Protein AF-A0A926BSP6-F1 (afdb_monomer_lite)

Foldseek 3Di:
DDPQVVCLVQQHDRPPDDDPPDTCVRNPDDDDPDPDDPPDDD

Structure (mmCIF, N/CA/C/O backbone):
data_AF-A0A926BSP6-F1
#
_entry.id   AF-A0A926BSP6-F1
#
loop_
_atom_site.group_PDB
_atom_site.id
_atom_site.type_symbol
_atom_site.label_atom_id
_atom_site.label_alt_id
_atom_site.label_comp_id
_atom_site.label_asym_id
_atom_site.label_entity_id
_atom_site.label_seq_id
_atom_site.pdbx_PDB_ins_code
_atom_site.Cartn_x
_atom_site.Cartn_y
_atom_site.Cartn_z
_atom_site.occupancy
_atom_site.B_iso_or_equiv
_atom_site.auth_seq_id
_atom_site.auth_comp_id
_atom_site.auth_asym_id
_atom_site.auth_atom_id
_atom_site.pdbx_PDB_model_num
ATOM 1 N N . ALA A 1 1 ? 6.678 -5.173 -18.696 1.00 73.88 1 ALA A N 1
ATOM 2 C CA . ALA A 1 1 ? 6.469 -4.200 -17.594 1.00 73.88 1 ALA A CA 1
ATOM 3 C C . ALA A 1 1 ? 7.350 -4.572 -16.401 1.00 73.88 1 ALA A C 1
ATOM 5 O O . ALA A 1 1 ? 7.253 -5.694 -15.925 1.00 73.88 1 ALA A O 1
ATOM 6 N N . CYS A 1 2 ? 8.229 -3.681 -15.931 1.00 92.31 2 CYS A N 1
ATOM 7 C CA . CYS A 1 2 ? 9.159 -3.996 -14.839 1.00 92.31 2 CYS A CA 1
ATOM 8 C C . CYS A 1 2 ? 8.481 -3.935 -13.451 1.00 92.31 2 CYS A C 1
ATOM 10 O O . CYS A 1 2 ? 7.604 -3.099 -13.204 1.00 92.31 2 CYS A O 1
ATOM 12 N N . TYR A 1 3 ? 8.914 -4.789 -12.513 1.00 90.75 3 TYR A N 1
ATOM 13 C CA . TYR A 1 3 ? 8.398 -4.816 -11.134 1.00 90.75 3 TYR A CA 1
ATOM 14 C C . TYR A 1 3 ? 8.556 -3.458 -10.432 1.00 90.75 3 TYR A C 1
ATOM 16 O O . TYR A 1 3 ? 7.627 -2.969 -9.787 1.00 90.75 3 TYR A O 1
ATOM 24 N N . ARG A 1 4 ? 9.702 -2.793 -10.641 1.00 93.62 4 ARG A N 1
ATOM 25 C CA . ARG A 1 4 ? 9.971 -1.445 -10.117 1.00 93.62 4 ARG A CA 1
ATOM 26 C C . ARG A 1 4 ? 8.907 -0.439 -10.570 1.00 93.62 4 ARG A C 1
ATOM 28 O O . ARG A 1 4 ? 8.341 0.260 -9.732 1.00 93.62 4 ARG A O 1
ATOM 35 N N . GLY A 1 5 ? 8.552 -0.427 -11.855 1.00 95.38 5 GLY A N 1
ATOM 36 C CA . GLY A 1 5 ? 7.535 0.472 -12.409 1.00 95.38 5 GLY A CA 1
ATOM 37 C C . GLY A 1 5 ? 6.137 0.236 -11.829 1.00 95.38 5 GLY A C 1
ATOM 38 O O . GLY A 1 5 ? 5.433 1.184 -11.484 1.00 95.38 5 GLY A O 1
ATOM 39 N N . LEU A 1 6 ? 5.737 -1.026 -11.633 1.00 94.56 6 LEU A N 1
ATOM 40 C CA . LEU A 1 6 ? 4.467 -1.365 -10.972 1.00 94.56 6 LEU A CA 1
ATOM 41 C C . LEU A 1 6 ? 4.414 -0.858 -9.524 1.00 94.56 6 LEU A C 1
ATOM 43 O O . LEU A 1 6 ? 3.384 -0.353 -9.077 1.00 94.56 6 LEU A O 1
ATOM 47 N N . ARG A 1 7 ? 5.526 -0.962 -8.791 1.00 96.06 7 ARG A N 1
ATOM 48 C CA . ARG A 1 7 ? 5.632 -0.509 -7.398 1.00 96.06 7 ARG A CA 1
ATOM 49 C C . ARG A 1 7 ? 5.599 1.015 -7.287 1.00 96.06 7 ARG A C 1
ATOM 51 O O . ARG A 1 7 ? 4.892 1.522 -6.419 1.00 96.06 7 ARG A O 1
ATOM 58 N N . HIS A 1 8 ? 6.274 1.726 -8.193 1.00 94.94 8 HIS A N 1
ATOM 59 C CA . HIS A 1 8 ? 6.202 3.188 -8.299 1.00 94.94 8 HIS A CA 1
ATOM 60 C C . HIS A 1 8 ? 4.766 3.671 -8.530 1.00 94.94 8 HIS A C 1
ATOM 62 O O . HIS A 1 8 ? 4.276 4.480 -7.747 1.00 94.94 8 HIS A O 1
ATOM 68 N N . ARG A 1 9 ? 4.064 3.112 -9.529 1.00 95.38 9 ARG A N 1
ATOM 69 C CA . ARG A 1 9 ? 2.666 3.478 -9.831 1.00 95.38 9 ARG A CA 1
ATOM 70 C C . ARG A 1 9 ? 1.712 3.235 -8.658 1.00 95.38 9 ARG A C 1
ATOM 72 O O . ARG A 1 9 ? 0.779 3.996 -8.455 1.00 95.38 9 ARG A O 1
ATOM 79 N N . ARG A 1 10 ? 1.958 2.189 -7.861 1.00 93.25 10 ARG A N 1
ATOM 80 C CA . ARG A 1 10 ? 1.151 1.834 -6.678 1.00 93.25 10 ARG A CA 1
ATOM 81 C C . ARG A 1 10 ? 1.557 2.573 -5.394 1.00 93.25 10 ARG A C 1
ATOM 83 O O . ARG A 1 10 ? 1.003 2.272 -4.339 1.00 93.25 10 ARG A O 1
ATOM 90 N N . GLY A 1 11 ? 2.545 3.472 -5.435 1.00 93.81 11 GLY A N 1
ATOM 91 C CA . GLY A 1 11 ? 3.029 4.178 -4.241 1.00 93.81 11 GLY A CA 1
ATOM 92 C C . GLY A 1 11 ? 3.676 3.251 -3.203 1.00 93.81 11 GLY A C 1
ATOM 93 O O . GLY A 1 11 ? 3.535 3.449 -1.996 1.00 93.81 11 GLY A O 1
ATOM 94 N N . LEU A 1 12 ? 4.362 2.194 -3.653 1.00 95.06 12 LEU A N 1
ATOM 95 C CA . LEU A 1 12 ? 5.021 1.212 -2.789 1.00 95.06 12 LEU A CA 1
ATOM 96 C C . LEU A 1 12 ? 6.557 1.324 -2.860 1.00 95.06 12 LEU A C 1
ATOM 98 O O . LEU A 1 12 ? 7.102 1.770 -3.871 1.00 95.06 12 LEU A O 1
ATOM 102 N N . PRO A 1 13 ? 7.283 0.915 -1.800 1.00 96.00 13 PRO A N 1
ATOM 103 C CA . PRO A 1 13 ? 8.745 0.850 -1.812 1.00 96.00 13 PRO A CA 1
ATOM 104 C C . PRO A 1 13 ? 9.275 -0.094 -2.899 1.00 96.00 13 PRO A C 1
ATOM 106 O O . PRO A 1 13 ? 8.685 -1.151 -3.143 1.00 96.00 13 PRO A O 1
ATOM 109 N N . VAL A 1 14 ? 10.382 0.269 -3.545 1.00 95.88 14 VAL A N 1
ATOM 110 C CA . VAL A 1 14 ? 10.902 -0.453 -4.722 1.00 95.88 14 VAL A CA 1
ATOM 111 C C . VAL A 1 14 ? 12.128 -1.325 -4.449 1.00 95.88 14 VAL A C 1
ATOM 113 O O . VAL A 1 14 ? 12.399 -2.213 -5.250 1.00 95.88 14 VAL A O 1
ATOM 116 N N . ASN A 1 15 ? 12.794 -1.165 -3.300 1.00 93.62 15 ASN A N 1
ATOM 117 C CA . ASN A 1 15 ? 14.008 -1.916 -2.939 1.00 93.62 15 ASN A CA 1
ATOM 118 C C . ASN A 1 15 ? 13.690 -3.100 -2.009 1.00 93.62 15 ASN A C 1
ATOM 120 O O . ASN A 1 15 ? 14.430 -3.381 -1.075 1.00 93.62 15 ASN A O 1
ATOM 124 N N . GLY A 1 16 ? 12.538 -3.751 -2.199 1.00 89.62 16 GLY A N 1
ATOM 125 C CA . GLY A 1 16 ? 12.181 -4.956 -1.437 1.00 89.62 16 GLY A CA 1
ATOM 126 C C . GLY A 1 16 ? 11.812 -4.738 0.036 1.00 89.62 16 GLY A C 1
ATOM 127 O O . GLY A 1 16 ? 11.646 -5.709 0.766 1.00 89.62 16 GLY A O 1
ATOM 128 N N . GLN A 1 17 ? 11.627 -3.495 0.496 1.00 94.19 17 GLN A N 1
ATOM 129 C CA . GLN A 1 17 ? 11.256 -3.241 1.891 1.00 94.19 17 GLN A CA 1
ATOM 130 C C . GLN A 1 17 ? 9.897 -3.864 2.253 1.00 94.19 17 GLN A C 1
ATOM 132 O O . GLN A 1 17 ? 8.943 -3.844 1.464 1.00 94.19 17 GLN A O 1
ATOM 137 N N . ARG A 1 18 ? 9.774 -4.350 3.495 1.00 92.94 18 ARG A N 1
ATOM 138 C CA . ARG A 1 18 ? 8.539 -4.943 4.027 1.00 92.94 18 ARG A CA 1
ATOM 139 C C . ARG A 1 18 ? 7.398 -3.924 4.047 1.00 92.94 18 ARG A C 1
ATOM 141 O O . ARG A 1 18 ? 7.457 -2.907 4.727 1.00 92.94 18 ARG A O 1
ATOM 148 N N . THR A 1 19 ? 6.292 -4.229 3.368 1.00 92.62 19 THR A N 1
ATOM 149 C CA . THR A 1 19 ? 5.165 -3.287 3.232 1.00 92.62 19 THR A CA 1
ATOM 150 C C . THR A 1 19 ? 4.001 -3.505 4.194 1.00 92.62 19 THR A C 1
ATOM 152 O O . THR A 1 19 ? 3.052 -2.724 4.153 1.00 92.62 19 THR A O 1
ATOM 155 N N . ARG A 1 20 ? 4.018 -4.538 5.045 1.00 90.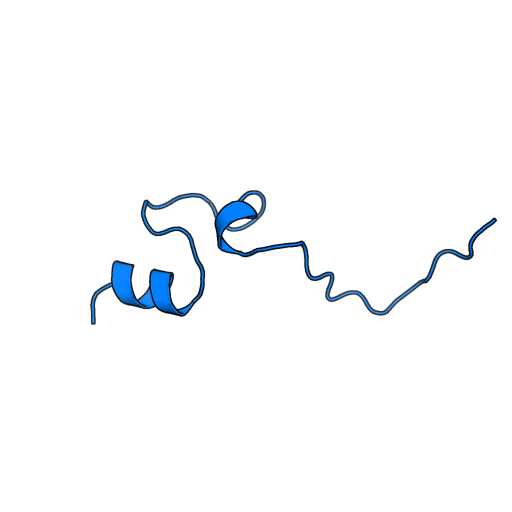62 20 ARG A N 1
ATOM 156 C CA . ARG A 1 20 ? 2.881 -4.850 5.934 1.00 90.62 20 ARG A CA 1
ATOM 157 C C . ARG A 1 20 ? 2.703 -3.817 7.055 1.00 90.62 20 ARG A C 1
ATOM 159 O O . ARG A 1 20 ? 1.581 -3.415 7.332 1.00 90.62 20 ARG A O 1
ATOM 166 N N . THR A 1 21 ? 3.801 -3.368 7.661 1.00 88.38 21 THR A N 1
ATOM 167 C CA . THR A 1 21 ? 3.794 -2.519 8.867 1.00 88.38 21 THR A CA 1
ATOM 168 C C . THR A 1 21 ? 4.404 -1.136 8.608 1.00 88.38 21 THR A C 1
ATOM 170 O O . THR A 1 21 ? 3.692 -0.129 8.678 1.00 88.38 21 THR A O 1
ATOM 173 N N . ASN A 1 22 ? 5.684 -1.090 8.218 1.00 88.19 22 ASN A N 1
ATOM 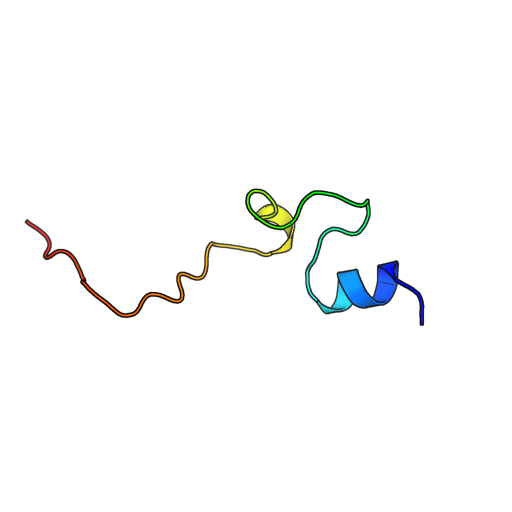174 C CA . ASN A 1 22 ? 6.511 0.123 8.200 1.00 88.19 22 ASN A CA 1
ATOM 175 C C . ASN A 1 22 ? 6.889 0.530 6.768 1.00 88.19 22 ASN A C 1
ATOM 177 O O . ASN A 1 22 ? 7.949 0.187 6.261 1.00 88.19 22 ASN A O 1
ATOM 181 N N . ALA A 1 23 ? 5.997 1.260 6.097 1.00 92.94 23 ALA A N 1
ATOM 182 C CA . ALA A 1 23 ? 6.255 1.817 4.761 1.00 92.94 23 ALA A CA 1
ATOM 183 C C . ALA A 1 23 ? 5.608 3.202 4.577 1.00 92.94 23 ALA A C 1
ATOM 185 O O . ALA A 1 23 ? 5.149 3.545 3.488 1.00 92.94 23 ALA A O 1
ATOM 186 N N . ARG A 1 24 ? 5.508 3.982 5.661 1.00 92.00 24 ARG A N 1
ATOM 187 C CA . ARG A 1 24 ? 4.693 5.208 5.721 1.00 92.00 24 ARG A CA 1
ATOM 188 C C . ARG A 1 24 ? 5.247 6.355 4.887 1.00 92.00 24 ARG A C 1
ATOM 190 O O . ARG A 1 24 ? 4.458 7.046 4.262 1.00 92.00 24 ARG A O 1
ATOM 197 N N . THR A 1 25 ? 6.565 6.479 4.767 1.00 91.62 25 THR A N 1
ATOM 198 C CA . THR A 1 25 ? 7.191 7.505 3.918 1.00 91.62 25 THR A CA 1
ATOM 199 C C . THR A 1 25 ? 6.756 7.386 2.455 1.00 91.62 25 THR A C 1
ATOM 201 O O . THR A 1 25 ? 6.538 8.391 1.794 1.00 91.62 25 THR A O 1
ATOM 204 N N . ARG A 1 26 ? 6.563 6.156 1.950 1.00 94.19 26 ARG A N 1
ATOM 205 C CA . ARG A 1 26 ? 6.149 5.911 0.558 1.00 94.19 26 ARG A CA 1
ATOM 206 C C . ARG A 1 26 ? 4.637 5.745 0.389 1.00 94.19 26 ARG A C 1
ATOM 208 O O . ARG A 1 26 ? 4.084 6.264 -0.569 1.00 94.19 26 ARG A O 1
ATOM 215 N N . LYS A 1 27 ? 3.973 5.046 1.319 1.00 91.88 27 LYS A N 1
ATOM 216 C CA . LYS A 1 27 ? 2.515 4.805 1.301 1.00 91.88 27 LYS A CA 1
ATOM 217 C C . LYS A 1 27 ? 1.683 6.015 1.741 1.00 91.88 27 LYS A C 1
ATOM 219 O O . LYS A 1 27 ? 0.470 6.017 1.544 1.00 91.88 27 LYS A O 1
ATOM 224 N N . GLY A 1 28 ? 2.309 6.988 2.397 1.00 91.00 28 GLY A N 1
ATOM 225 C CA . GLY A 1 28 ? 1.643 8.112 3.040 1.00 91.00 28 GLY A CA 1
ATOM 226 C C . GLY A 1 28 ? 1.069 7.787 4.424 1.00 91.00 28 GLY A C 1
ATOM 227 O O . GLY A 1 28 ? 1.286 6.713 5.010 1.00 91.00 28 GLY A O 1
ATOM 228 N N . ARG A 1 29 ? 0.322 8.765 4.956 1.00 90.38 29 ARG A N 1
ATOM 229 C CA . ARG A 1 29 ? -0.330 8.714 6.275 1.00 90.38 29 ARG A CA 1
ATOM 230 C C . ARG A 1 29 ? -1.248 7.491 6.395 1.00 90.38 29 ARG A C 1
ATOM 232 O O . ARG A 1 29 ? -1.797 6.993 5.412 1.00 90.38 29 ARG A O 1
ATOM 239 N N . ARG A 1 30 ? -1.412 6.977 7.619 1.00 87.00 30 ARG A N 1
ATOM 240 C CA . ARG A 1 30 ? -2.235 5.788 7.888 1.00 87.00 30 ARG A CA 1
ATOM 241 C C . ARG A 1 30 ? -3.700 6.079 7.552 1.00 87.00 30 ARG A C 1
ATOM 243 O O . ARG A 1 30 ? -4.380 6.765 8.301 1.00 87.00 30 ARG A O 1
ATOM 250 N N . LYS A 1 31 ? -4.183 5.501 6.452 1.00 84.56 31 LYS A N 1
ATOM 251 C CA . LYS A 1 31 ? -5.613 5.415 6.144 1.00 84.56 31 LYS A CA 1
ATOM 252 C C . LYS A 1 31 ? -6.192 4.244 6.936 1.00 84.56 31 LYS A C 1
ATOM 254 O O . LYS A 1 31 ? -5.920 3.085 6.624 1.00 84.56 31 LYS A O 1
ATOM 259 N N . THR A 1 32 ? -6.882 4.535 8.031 1.00 83.62 32 THR A N 1
ATOM 260 C CA . THR A 1 32 ? -7.613 3.533 8.811 1.00 83.62 32 THR A CA 1
ATOM 261 C C . THR A 1 32 ? -8.915 3.215 8.086 1.00 83.62 32 THR A C 1
ATOM 263 O O . THR A 1 32 ? -9.750 4.093 7.926 1.00 83.62 32 THR A O 1
ATOM 266 N N . VAL A 1 33 ? -9.090 1.970 7.642 1.00 80.56 33 VAL A N 1
ATOM 267 C CA . VAL A 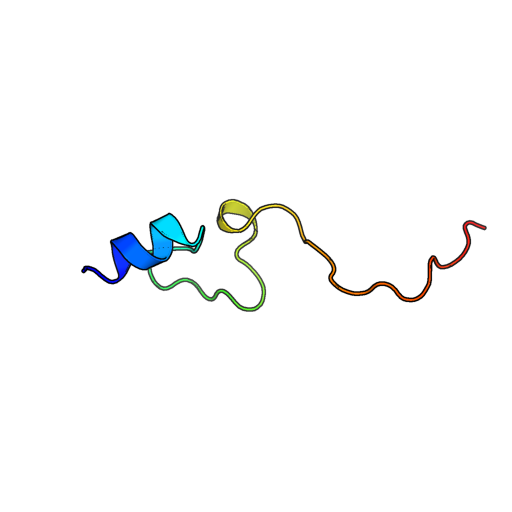1 33 ? -10.325 1.512 6.968 1.00 80.56 33 VAL A CA 1
ATOM 268 C C . VAL A 1 33 ? -11.456 1.248 7.984 1.00 80.56 33 VAL A C 1
ATOM 270 O O . VAL A 1 33 ? -12.607 1.058 7.613 1.00 80.56 33 VAL A O 1
ATOM 273 N N . ALA A 1 34 ? -11.152 1.268 9.288 1.00 73.62 34 ALA A N 1
ATOM 274 C CA . ALA A 1 34 ? -12.130 1.040 10.345 1.00 73.62 34 ALA A CA 1
ATOM 275 C C . ALA A 1 34 ? -13.073 2.243 10.526 1.00 73.62 34 ALA A C 1
ATOM 277 O O . ALA A 1 34 ? -12.706 3.250 11.127 1.00 73.62 34 ALA A O 1
ATOM 278 N N . GLY A 1 35 ? -14.311 2.092 10.055 1.00 64.12 35 GLY A N 1
ATOM 279 C CA . GLY A 1 35 ? -15.455 2.949 10.367 1.00 64.12 35 GLY A CA 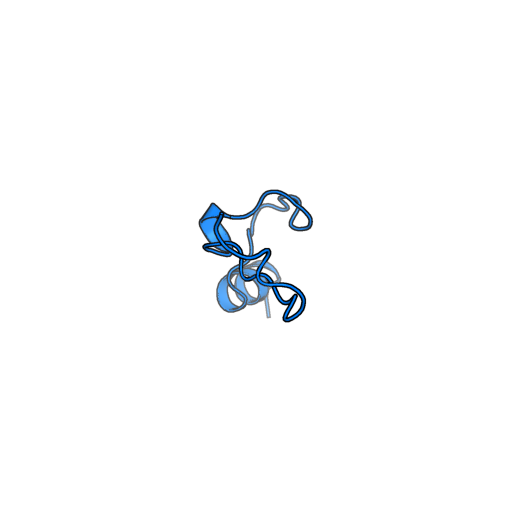1
ATOM 280 C C . GLY A 1 35 ? -16.279 2.459 11.563 1.00 64.12 35 GLY A C 1
ATOM 281 O O . GLY A 1 35 ? -17.501 2.437 11.475 1.00 64.12 35 GLY A O 1
ATOM 282 N N . LYS A 1 36 ? -15.660 2.027 12.672 1.00 61.22 36 LYS A N 1
ATOM 283 C CA . LYS A 1 36 ? -16.404 1.661 13.893 1.00 61.22 36 LYS A CA 1
ATOM 284 C C . LYS A 1 36 ? -15.698 2.176 15.150 1.00 61.22 36 LYS A C 1
ATOM 286 O O . LYS A 1 36 ? -14.544 1.849 15.399 1.00 61.22 36 LYS A O 1
ATOM 291 N N . LYS A 1 37 ? -16.463 2.962 15.918 1.00 55.47 37 LYS A N 1
ATOM 292 C CA . LYS A 1 37 ? -16.154 3.650 17.184 1.00 55.47 37 LYS A CA 1
ATOM 293 C C . LYS A 1 37 ? -15.219 4.865 17.063 1.00 55.47 37 LYS A C 1
ATOM 295 O O . LYS A 1 37 ? -14.017 4.792 17.293 1.00 55.47 37 LYS A O 1
ATOM 300 N N . LYS A 1 38 ? -15.829 6.041 16.849 1.00 59.06 38 LYS A N 1
ATOM 301 C CA . LYS A 1 38 ? -15.396 7.231 17.594 1.00 59.06 38 LYS A CA 1
ATOM 302 C C . LYS A 1 38 ? -15.507 6.834 19.069 1.00 59.06 38 LYS A C 1
ATOM 304 O O . LYS A 1 38 ? -16.617 6.735 19.583 1.00 59.06 38 LYS A O 1
ATOM 309 N N . VAL A 1 39 ? -14.394 6.497 19.719 1.00 64.62 39 VAL A N 1
ATOM 310 C CA . VAL A 1 39 ? -14.362 6.540 21.182 1.00 64.62 39 VAL A CA 1
ATOM 311 C C . VAL A 1 39 ? -14.641 8.000 21.501 1.00 64.62 39 VAL A C 1
ATOM 313 O O . VAL A 1 39 ? -13.903 8.874 21.043 1.00 64.62 39 VAL A O 1
ATOM 316 N N . GLY A 1 40 ? -15.801 8.248 22.110 1.00 60.31 40 GLY A N 1
ATOM 317 C CA . GLY A 1 40 ? -16.234 9.583 22.483 1.00 60.31 40 GLY A CA 1
ATOM 318 C C . GLY A 1 40 ? -15.083 10.309 23.162 1.00 60.31 40 GLY A C 1
ATOM 319 O O . GLY A 1 40 ? -14.377 9.725 23.987 1.00 60.31 40 GLY 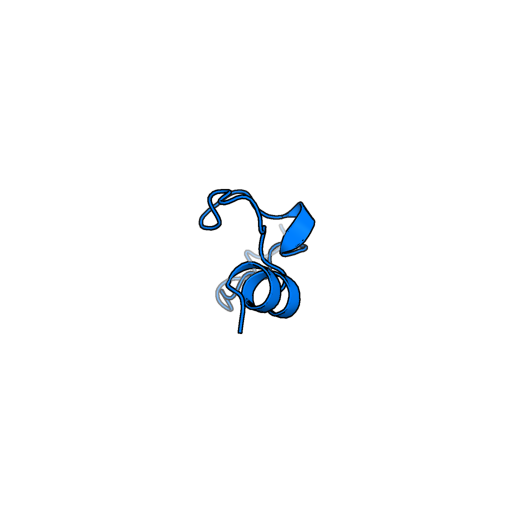A O 1
ATOM 320 N N . LYS A 1 41 ? -14.869 11.561 22.762 1.00 54.78 41 LYS A N 1
ATOM 321 C CA . LYS A 1 41 ? -14.079 12.482 23.567 1.00 54.78 41 LYS A CA 1
ATOM 322 C C . LYS A 1 41 ? -14.692 12.466 24.973 1.00 54.78 41 LYS A C 1
ATOM 324 O O . LYS A 1 41 ? -15.889 12.717 25.096 1.00 54.78 41 LYS A 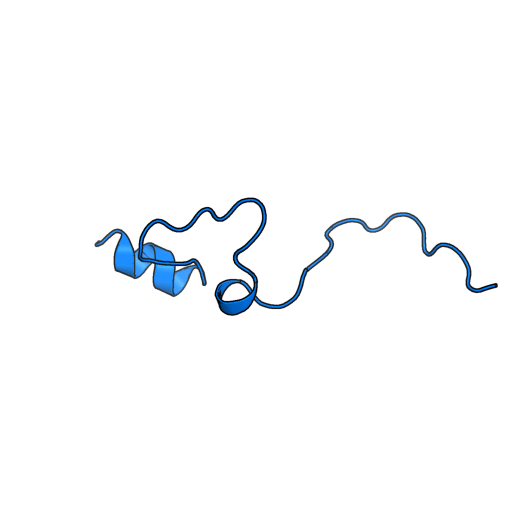O 1
ATOM 329 N N . LYS A 1 42 ? -13.899 12.084 25.972 1.00 53.47 42 LYS A N 1
ATOM 330 C CA . LYS A 1 42 ? -14.046 12.672 27.302 1.00 53.47 42 LYS A CA 1
ATOM 331 C C . LYS A 1 42 ? -13.465 14.076 27.235 1.00 53.47 42 LYS A C 1
ATOM 333 O O . LYS A 1 42 ? -12.485 14.242 26.468 1.00 53.47 42 LYS A O 1
#

Secondary structure (DSSP, 8-state):
--HHHHHHHTT--SS----SSS-HHHH-S------S------

Sequence (42 aa):
ACYRGLRHRRGLPVNGQRTRTNARTRKGRRKTVAGKKKVGKK

pLDDT: mean 84.7, std 13.48, range [53.47, 96.06]

Radius of gyration: 14.97 Å; chains: 1; bounding box: 30×18×45 Å